Protein AF-A0A966M0C6-F1 (afdb_monomer_lite)

Secondary structure (DSSP, 8-state):
--SEEEEETTEEEEEE--TT-SS--EEEEEEES--HHHHHHHHHHH---HHHHHHTSTTS--PPPEEEE-SS-EEEEEEEEEEETTEEEEEEEEEEE-SSEEEEEE-S--HHHHHHHHHHTT-

pLDDT: mean 90.64, std 8.81, range [50.25, 98.31]

Radius of gyration: 14.6 Å; chains: 1; bounding box: 40×28×41 Å

Sequence (123 aa):
MKSYKKISEKIEYIDIDNPRNKSEGVRWVNIINAGKVEINYLRKNYNFDLSHLRLTAASFVAQRPIVFKGPSYLFLILHFPTLEDDKIIAGEIDFFVGHEFLITISNNNLPSLNNFFNLGKKD

Foldseek 3Di:
DQQKDDPDPFKIWGFADDPVDPAGTAIEIEGAQDAPVNLVVCCVPPVDDPVLSVCLHNVDPDDDWDWDDDPFWIWTWDWDWAADPNDTDTWIWIWTGGRHYTYTYTNPRCVPVVVVRVVSSVD

Structure (mmCIF, N/CA/C/O backbone):
data_AF-A0A966M0C6-F1
#
_entry.id   AF-A0A966M0C6-F1
#
loop_
_atom_site.group_PDB
_atom_site.id
_atom_site.type_symbol
_atom_site.label_atom_id
_atom_site.label_alt_id
_atom_site.label_comp_id
_atom_site.label_asym_id
_atom_site.label_entity_id
_atom_site.label_seq_id
_atom_site.pdbx_PDB_ins_code
_atom_site.Cartn_x
_atom_site.Cartn_y
_atom_site.Cartn_z
_atom_site.occupancy
_atom_site.B_iso_or_equiv
_atom_site.auth_seq_id
_atom_site.auth_comp_id
_atom_site.auth_asym_id
_atom_site.auth_atom_id
_atom_site.pdbx_PDB_model_num
ATOM 1 N N . MET A 1 1 ? -19.703 12.709 5.147 1.00 50.25 1 MET A N 1
ATOM 2 C CA . MET A 1 1 ? -18.319 13.178 5.402 1.00 50.25 1 MET A CA 1
ATOM 3 C C . MET A 1 1 ? -17.526 12.888 4.136 1.00 50.25 1 MET A C 1
ATOM 5 O O . MET A 1 1 ? -17.838 11.879 3.524 1.00 50.25 1 MET A O 1
ATOM 9 N N . LYS A 1 2 ? -16.613 13.751 3.662 1.00 58.31 2 LYS A N 1
ATOM 10 C CA . LYS A 1 2 ? -15.851 13.426 2.438 1.00 58.31 2 LYS A CA 1
ATOM 11 C C . LYS A 1 2 ? -15.036 12.159 2.715 1.00 58.31 2 LYS A C 1
ATOM 13 O O . LYS A 1 2 ? -14.148 12.217 3.559 1.00 58.31 2 LYS A O 1
ATOM 18 N N . SER A 1 3 ? -15.386 11.054 2.055 1.00 84.81 3 SER A N 1
ATOM 19 C CA . SER A 1 3 ? -14.749 9.741 2.212 1.00 84.81 3 SER A CA 1
ATOM 20 C C . SER A 1 3 ? -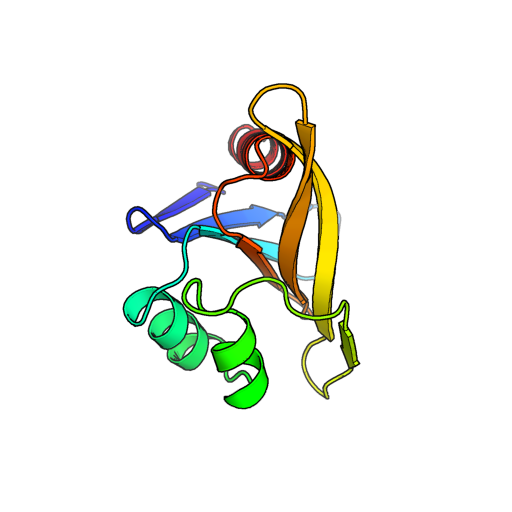13.266 9.803 1.849 1.00 84.81 3 SER A C 1
ATOM 22 O O . SER A 1 3 ? -12.477 9.086 2.435 1.00 84.81 3 SER A O 1
ATOM 24 N N . TYR A 1 4 ? -12.862 10.722 0.968 1.00 93.94 4 TYR A N 1
ATOM 25 C CA . TYR A 1 4 ? -11.493 10.886 0.476 1.00 93.94 4 TYR A CA 1
ATOM 26 C C . TYR A 1 4 ? -10.710 12.054 1.105 1.00 93.94 4 TYR A C 1
ATOM 28 O O . TYR A 1 4 ? -11.223 13.171 1.248 1.00 93.94 4 TYR A O 1
ATOM 36 N N . LYS A 1 5 ? -9.409 11.837 1.348 1.00 94.94 5 LYS A N 1
ATOM 37 C CA . LYS A 1 5 ? -8.435 12.889 1.676 1.00 94.94 5 LYS A CA 1
ATOM 38 C C . LYS A 1 5 ? -7.061 12.623 1.052 1.00 94.94 5 LYS A C 1
ATOM 40 O O . LYS A 1 5 ? -6.494 11.545 1.201 1.00 94.94 5 LYS A O 1
ATOM 45 N N . LYS A 1 6 ? -6.471 13.662 0.453 1.00 95.81 6 LYS A N 1
ATOM 46 C CA . LYS A 1 6 ? -5.060 13.695 0.031 1.00 95.81 6 LYS A CA 1
ATOM 47 C C . LYS A 1 6 ? -4.206 14.305 1.146 1.00 95.81 6 LYS A C 1
ATOM 49 O O . LYS A 1 6 ? -4.463 15.435 1.557 1.00 95.81 6 LYS A O 1
ATOM 54 N N . ILE A 1 7 ? -3.230 13.561 1.662 1.00 95.75 7 ILE A N 1
ATOM 55 C CA . ILE A 1 7 ? -2.293 14.026 2.702 1.00 95.75 7 ILE A CA 1
ATOM 56 C C . ILE A 1 7 ? -1.060 14.665 2.054 1.00 95.75 7 ILE A C 1
ATOM 58 O O . ILE A 1 7 ? -0.569 15.687 2.529 1.00 95.75 7 ILE A O 1
ATOM 62 N N . SER A 1 8 ? -0.566 14.070 0.969 1.00 96.31 8 SER A N 1
ATOM 63 C CA . SER A 1 8 ? 0.547 14.573 0.162 1.00 96.31 8 SER A CA 1
ATOM 64 C C . SER A 1 8 ? 0.397 14.103 -1.287 1.00 96.31 8 SER A C 1
ATOM 66 O O . SER A 1 8 ? -0.534 13.372 -1.617 1.00 96.31 8 SER A O 1
ATOM 68 N N . GLU A 1 9 ? 1.337 14.461 -2.162 1.00 95.31 9 GLU A N 1
ATOM 69 C CA . GLU A 1 9 ? 1.396 13.917 -3.528 1.00 95.31 9 GLU A CA 1
ATOM 70 C C . GLU A 1 9 ? 1.538 12.390 -3.586 1.00 95.31 9 GLU A C 1
ATOM 72 O O . GLU A 1 9 ? 1.224 11.789 -4.607 1.00 95.31 9 GLU A O 1
ATOM 77 N N . LYS A 1 10 ? 1.987 11.764 -2.494 1.00 96.50 10 LYS A N 1
ATOM 78 C CA . LYS A 1 10 ? 2.262 10.327 -2.418 1.00 96.50 10 LYS A CA 1
ATOM 79 C C . LYS A 1 10 ? 1.386 9.571 -1.434 1.00 96.50 10 LYS A C 1
ATOM 81 O O . LYS A 1 10 ? 1.521 8.359 -1.356 1.00 96.50 10 LYS A O 1
ATOM 86 N N . ILE A 1 11 ? 0.552 10.262 -0.658 1.00 97.44 11 ILE A N 1
ATOM 87 C CA . ILE A 1 11 ? -0.285 9.657 0.378 1.00 97.44 11 ILE A CA 1
ATOM 88 C C . ILE A 1 11 ? -1.698 10.197 0.242 1.00 97.44 11 ILE A C 1
ATOM 90 O O . ILE A 1 11 ? -1.948 11.397 0.387 1.00 97.44 11 ILE A O 1
ATOM 94 N N . GLU A 1 12 ? -2.633 9.284 0.061 1.00 96.75 12 GLU A N 1
ATOM 95 C CA . GLU A 1 12 ? -4.060 9.553 0.056 1.00 96.75 12 GLU A CA 1
ATOM 96 C C . GLU A 1 12 ? -4.800 8.438 0.783 1.00 96.75 12 GLU A C 1
ATOM 98 O O . GLU A 1 12 ? -4.290 7.331 0.920 1.00 96.75 12 GLU A O 1
ATOM 103 N N . TYR A 1 13 ? -5.993 8.726 1.292 1.00 97.06 13 TYR A N 1
ATOM 104 C CA . TYR A 1 13 ? -6.841 7.698 1.874 1.00 97.06 13 TYR A CA 1
ATOM 105 C C . TYR A 1 13 ? -8.307 7.902 1.521 1.00 97.06 13 TYR A C 1
ATOM 107 O O . TYR A 1 13 ? -8.741 9.026 1.242 1.00 97.06 13 TYR A O 1
ATOM 115 N N . ILE A 1 14 ? -9.047 6.799 1.566 1.00 95.81 14 ILE A N 1
ATOM 116 C CA . ILE A 1 14 ? -10.503 6.778 1.591 1.00 95.81 14 ILE A CA 1
ATOM 117 C C . ILE A 1 14 ? -10.989 6.043 2.844 1.00 95.81 14 ILE A C 1
ATOM 119 O O . ILE A 1 14 ? -10.398 5.044 3.247 1.00 95.81 14 ILE A O 1
ATOM 123 N N . ASP A 1 15 ? -12.042 6.542 3.475 1.00 93.69 15 ASP A N 1
ATOM 124 C CA . ASP A 1 15 ? -12.748 5.861 4.557 1.00 93.69 15 ASP A CA 1
ATOM 125 C C . ASP A 1 15 ? -13.898 5.048 3.938 1.00 93.69 15 ASP A C 1
ATOM 127 O O . ASP A 1 15 ? -14.826 5.614 3.359 1.00 93.69 15 ASP A O 1
ATOM 131 N N . ILE A 1 16 ? -13.803 3.719 4.022 1.00 89.94 16 ILE A N 1
ATOM 132 C CA . ILE A 1 16 ? -14.794 2.764 3.518 1.00 89.94 16 ILE A CA 1
ATOM 133 C C . ILE A 1 16 ? -15.675 2.359 4.690 1.00 89.94 16 ILE A C 1
ATOM 135 O O . ILE A 1 16 ? -15.249 1.607 5.567 1.00 89.94 16 ILE A O 1
ATOM 139 N N . ASP A 1 17 ? -16.908 2.844 4.698 1.00 86.12 17 ASP A N 1
ATOM 140 C CA . ASP A 1 17 ? -17.870 2.552 5.752 1.00 86.12 17 ASP A CA 1
ATOM 141 C C . ASP A 1 17 ? -19.170 1.998 5.162 1.00 86.12 17 ASP A C 1
ATOM 143 O O . ASP A 1 17 ? -19.626 2.418 4.097 1.00 86.12 17 ASP A O 1
ATOM 147 N N . ASN A 1 18 ? -19.771 1.038 5.861 1.00 82.38 18 ASN A N 1
ATOM 148 C CA . ASN A 1 18 ? -21.093 0.529 5.539 1.00 82.38 18 ASN A CA 1
ATOM 149 C C . ASN A 1 18 ? -22.026 0.882 6.701 1.00 82.38 18 ASN A C 1
ATOM 151 O O . ASN A 1 18 ? -21.963 0.214 7.733 1.00 82.38 18 ASN A O 1
ATOM 155 N N . PRO A 1 19 ? -22.965 1.829 6.525 1.00 79.19 19 PRO A N 1
ATOM 156 C CA . PRO A 1 19 ? -23.825 2.304 7.610 1.00 79.19 19 PRO A CA 1
ATOM 157 C C . PRO A 1 19 ? -24.765 1.227 8.181 1.00 79.19 19 PRO A C 1
ATOM 159 O O . PRO A 1 19 ? -25.452 1.468 9.170 1.00 79.19 19 PRO A O 1
ATOM 162 N N . ARG A 1 20 ? -24.842 0.042 7.558 1.00 84.44 20 ARG A N 1
ATOM 163 C CA . ARG A 1 20 ? -25.596 -1.114 8.070 1.00 84.44 20 ARG A CA 1
ATOM 164 C C . ARG A 1 20 ? -24.776 -2.006 9.008 1.00 84.44 20 ARG A C 1
ATOM 166 O O . ARG A 1 20 ? -25.362 -2.849 9.686 1.00 84.44 20 ARG A O 1
ATOM 173 N N . ASN A 1 21 ? -23.455 -1.853 9.040 1.00 80.44 21 ASN A N 1
ATOM 174 C CA . ASN A 1 21 ? -22.577 -2.611 9.922 1.00 80.44 21 ASN A CA 1
ATOM 175 C C . ASN A 1 21 ? -22.451 -1.923 11.285 1.00 80.44 21 ASN A C 1
ATOM 177 O O . ASN A 1 21 ? -22.492 -0.705 11.396 1.00 80.44 21 ASN A O 1
ATOM 181 N N . LYS A 1 22 ? -22.302 -2.731 12.341 1.00 78.12 22 LYS A N 1
ATOM 182 C CA . LYS A 1 22 ? -22.027 -2.242 13.704 1.00 78.12 22 LYS A CA 1
ATOM 183 C C . LYS A 1 22 ? -20.533 -2.054 13.985 1.00 78.12 22 LYS A C 1
ATOM 185 O O . LYS A 1 22 ? -20.190 -1.502 15.023 1.00 78.12 22 LYS A O 1
ATOM 190 N N . SER A 1 23 ? -19.672 -2.596 13.126 1.00 78.31 23 SER A N 1
ATOM 191 C CA . SER A 1 23 ? -18.220 -2.457 13.224 1.00 78.31 23 SER A CA 1
ATOM 192 C C . SER A 1 23 ? -17.778 -1.107 12.683 1.00 78.31 23 SER A C 1
ATOM 194 O O . SER A 1 23 ? -18.446 -0.548 11.815 1.00 78.31 23 SER A O 1
ATOM 196 N N . GLU A 1 24 ? -16.625 -0.635 13.145 1.00 82.31 24 GLU A N 1
ATOM 197 C CA . GLU A 1 24 ? -15.969 0.511 12.527 1.00 82.31 24 GLU A CA 1
ATOM 198 C C . GLU A 1 24 ? -15.639 0.218 11.053 1.00 82.31 24 GLU A C 1
ATOM 200 O O . GLU A 1 24 ? -15.448 -0.937 10.649 1.00 82.31 24 GLU A O 1
ATOM 205 N N . GLY A 1 25 ? -15.645 1.271 10.234 1.00 89.25 25 GLY A N 1
ATOM 206 C CA . GLY A 1 25 ? -15.241 1.199 8.835 1.00 89.25 25 GLY A CA 1
ATOM 207 C C . GLY A 1 25 ? -13.741 0.936 8.680 1.00 89.25 25 GLY A C 1
ATOM 208 O O . GLY A 1 25 ? -12.977 0.892 9.642 1.00 89.25 25 GLY A O 1
ATOM 209 N N . VAL A 1 26 ? -13.297 0.789 7.435 1.00 92.69 26 VAL A N 1
ATOM 210 C CA . VAL A 1 26 ? -11.885 0.583 7.101 1.00 92.69 26 VAL A CA 1
ATOM 211 C C . VAL A 1 26 ? -11.345 1.820 6.404 1.00 92.69 26 VAL A C 1
ATOM 213 O O . VAL A 1 26 ? -11.821 2.202 5.336 1.00 92.69 26 VAL A O 1
ATOM 216 N N . ARG A 1 27 ? -10.287 2.416 6.952 1.00 95.38 27 ARG A N 1
ATOM 217 C CA . ARG A 1 27 ? -9.500 3.420 6.236 1.00 95.38 27 ARG A CA 1
ATOM 218 C C . ARG A 1 27 ? -8.544 2.735 5.272 1.00 95.38 27 ARG A C 1
ATOM 220 O O . ARG A 1 27 ? -7.560 2.130 5.698 1.00 95.38 27 ARG A O 1
ATOM 227 N N . TRP A 1 28 ? -8.779 2.884 3.975 1.00 97.31 28 TRP A N 1
ATOM 228 C CA . TRP A 1 28 ? -7.814 2.484 2.963 1.00 97.31 28 TRP A CA 1
ATOM 229 C C . TRP A 1 28 ? -6.846 3.635 2.672 1.00 97.31 28 TRP A C 1
ATOM 231 O O . TRP A 1 28 ? -7.224 4.623 2.050 1.00 97.31 28 TRP A O 1
ATOM 241 N N . VAL A 1 29 ? -5.595 3.516 3.119 1.00 97.94 29 VAL A N 1
ATOM 242 C CA . VAL A 1 29 ? -4.488 4.419 2.774 1.00 97.94 29 VAL A CA 1
ATOM 243 C C . VAL A 1 29 ? -3.736 3.869 1.564 1.00 97.94 29 VAL A C 1
ATOM 245 O O . VAL A 1 29 ? -3.225 2.754 1.604 1.00 97.94 29 VAL A O 1
ATOM 248 N N . ASN A 1 30 ? -3.618 4.664 0.508 1.00 97.69 30 ASN A N 1
ATOM 249 C CA . ASN A 1 30 ? -2.817 4.352 -0.666 1.00 97.69 30 ASN A CA 1
ATOM 250 C C . ASN A 1 30 ? -1.560 5.230 -0.694 1.00 97.69 30 ASN A C 1
ATOM 252 O O . ASN A 1 30 ? -1.639 6.460 -0.595 1.00 97.69 30 ASN A O 1
ATOM 256 N N . ILE A 1 31 ? -0.399 4.587 -0.816 1.00 97.38 31 ILE A N 1
ATOM 257 C CA . ILE A 1 31 ? 0.908 5.234 -0.861 1.00 97.38 31 ILE A CA 1
ATOM 258 C C . ILE A 1 31 ? 1.638 4.830 -2.136 1.00 97.38 31 ILE A C 1
ATOM 260 O O . ILE A 1 31 ? 1.770 3.648 -2.451 1.00 97.38 31 ILE A O 1
ATOM 264 N N . ILE A 1 32 ? 2.172 5.821 -2.845 1.00 95.62 32 ILE A N 1
ATOM 265 C CA . ILE A 1 32 ? 2.968 5.599 -4.053 1.00 95.62 32 ILE A CA 1
ATOM 266 C C . ILE A 1 32 ? 4.417 6.040 -3.857 1.00 95.62 32 ILE A C 1
ATOM 268 O O . ILE A 1 32 ? 4.687 7.108 -3.305 1.00 95.62 32 ILE A O 1
ATOM 272 N N . ASN A 1 33 ? 5.364 5.243 -4.356 1.00 94.19 33 ASN A N 1
ATOM 273 C CA . ASN A 1 33 ? 6.798 5.549 -4.360 1.00 94.19 33 ASN A CA 1
ATOM 274 C C . ASN A 1 33 ? 7.312 5.989 -2.977 1.00 94.19 33 AS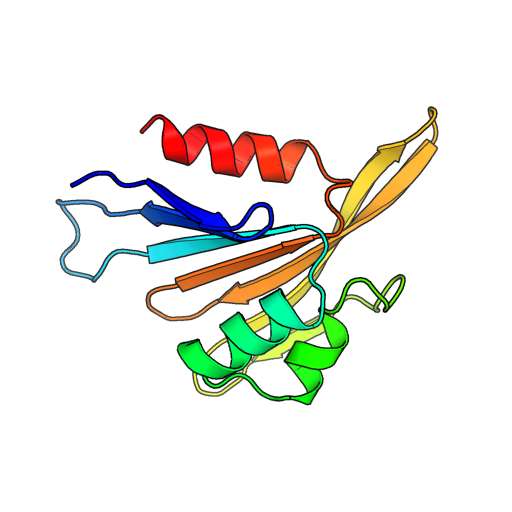N A C 1
ATOM 276 O O . ASN A 1 33 ? 7.884 7.084 -2.836 1.00 94.19 33 ASN A O 1
ATOM 280 N N . ALA A 1 34 ? 7.053 5.162 -1.955 1.00 95.00 34 ALA A N 1
ATOM 281 C CA . ALA A 1 34 ? 7.302 5.488 -0.555 1.00 95.00 34 ALA A 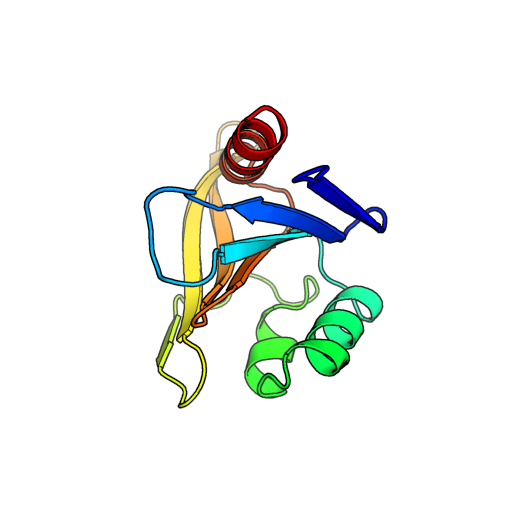CA 1
ATOM 282 C C . ALA A 1 34 ? 8.781 5.800 -0.288 1.00 95.00 34 ALA A C 1
ATOM 284 O O . ALA A 1 34 ? 9.660 4.945 -0.411 1.00 95.00 34 ALA A O 1
ATOM 285 N N . GLY A 1 35 ? 9.056 7.046 0.098 1.00 94.81 35 GLY A N 1
ATOM 286 C CA . GLY A 1 35 ? 10.369 7.501 0.531 1.00 94.81 35 GLY A CA 1
ATOM 287 C C . GLY A 1 35 ? 10.430 7.712 2.042 1.00 94.81 35 GLY A C 1
ATOM 288 O O . GLY A 1 35 ? 9.564 7.295 2.810 1.00 94.81 35 GLY A O 1
ATOM 289 N N . LYS A 1 36 ? 11.461 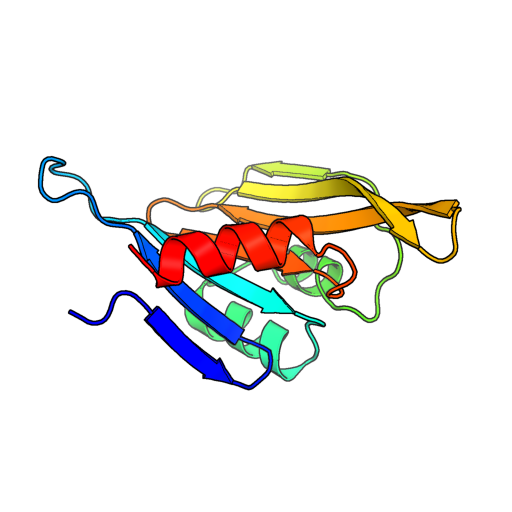8.427 2.501 1.00 94.75 36 LYS A N 1
ATOM 290 C CA . LYS A 1 36 ? 11.663 8.701 3.936 1.00 94.75 36 LYS A CA 1
ATOM 291 C C . LYS A 1 36 ? 10.475 9.418 4.591 1.00 94.75 36 LYS A C 1
ATOM 293 O O . LYS A 1 36 ? 10.257 9.236 5.788 1.00 94.75 36 LYS A O 1
ATOM 298 N N . VAL A 1 37 ? 9.745 10.253 3.849 1.00 96.06 37 VAL A N 1
ATOM 299 C CA . VAL A 1 37 ? 8.585 10.998 4.367 1.00 96.06 37 VAL A CA 1
ATOM 300 C C . VAL A 1 37 ? 7.420 10.045 4.620 1.00 96.06 37 VAL A C 1
ATOM 302 O O . VAL A 1 37 ? 6.886 10.022 5.727 1.00 96.06 37 VAL A O 1
ATOM 305 N N . GLU A 1 38 ? 7.098 9.199 3.643 1.00 97.06 38 GLU A N 1
ATOM 306 C CA . GLU A 1 38 ? 6.001 8.230 3.707 1.00 97.06 38 GLU A CA 1
ATOM 307 C C . GLU A 1 38 ? 6.260 7.159 4.773 1.00 97.06 38 GLU A C 1
ATOM 309 O O . GLU A 1 38 ? 5.397 6.881 5.605 1.00 97.06 38 GLU A O 1
ATOM 314 N N . ILE A 1 39 ? 7.488 6.638 4.844 1.00 95.81 39 ILE A N 1
ATOM 315 C CA . ILE A 1 39 ? 7.874 5.680 5.886 1.00 95.81 39 ILE A CA 1
ATOM 316 C C . ILE A 1 39 ? 7.766 6.301 7.286 1.00 95.81 39 ILE A C 1
ATOM 318 O O . ILE A 1 39 ? 7.292 5.660 8.226 1.00 95.81 39 ILE A O 1
ATOM 322 N N . ASN A 1 40 ? 8.161 7.568 7.453 1.00 95.56 40 ASN A N 1
ATOM 323 C CA . ASN A 1 40 ? 7.995 8.256 8.734 1.00 95.56 40 ASN A CA 1
ATOM 324 C C . ASN A 1 40 ? 6.530 8.546 9.067 1.00 95.56 40 ASN A C 1
ATOM 326 O O . ASN A 1 40 ? 6.180 8.527 10.247 1.00 95.56 40 ASN A O 1
ATOM 330 N N . TYR A 1 41 ? 5.687 8.809 8.067 1.00 96.81 41 TYR A N 1
ATOM 331 C CA . TYR A 1 41 ? 4.245 8.908 8.259 1.00 96.81 41 TYR A CA 1
ATOM 332 C C . TYR A 1 41 ? 3.696 7.593 8.824 1.00 96.81 41 TYR A C 1
ATOM 334 O O . TYR A 1 41 ? 3.071 7.610 9.882 1.00 96.81 41 TYR A O 1
ATOM 342 N N . LEU A 1 42 ? 4.011 6.451 8.210 1.00 96.81 42 LEU A N 1
ATOM 343 C CA . LEU A 1 42 ? 3.552 5.147 8.700 1.00 96.81 42 LEU A CA 1
ATOM 344 C C . LEU A 1 42 ? 4.050 4.854 10.119 1.00 96.81 42 LEU A C 1
ATOM 346 O O . LEU A 1 42 ? 3.262 4.498 10.995 1.00 96.81 42 LEU A O 1
ATOM 350 N N . ARG A 1 43 ? 5.340 5.102 10.380 1.00 94.94 43 ARG A N 1
ATOM 351 C CA . ARG A 1 43 ? 5.949 4.911 11.704 1.00 94.94 43 ARG A CA 1
ATOM 352 C C . ARG A 1 43 ? 5.238 5.701 12.803 1.00 94.94 43 ARG A C 1
ATOM 354 O O . ARG A 1 43 ? 5.050 5.180 13.895 1.00 94.94 43 ARG A O 1
ATOM 361 N N . LYS A 1 44 ? 4.867 6.956 12.530 1.00 95.81 44 LYS A N 1
ATOM 362 C CA . LYS A 1 44 ? 4.226 7.843 13.514 1.00 95.81 44 LYS A CA 1
ATOM 363 C C . LYS A 1 44 ? 2.756 7.509 13.767 1.00 95.81 44 LYS A C 1
ATOM 365 O O . LYS A 1 44 ? 2.276 7.808 14.851 1.00 95.81 44 LYS A O 1
ATOM 370 N N . ASN A 1 45 ? 2.057 6.942 12.782 1.00 95.81 45 ASN A N 1
ATOM 371 C CA . ASN A 1 45 ? 0.603 6.767 12.845 1.00 95.81 45 ASN A CA 1
ATOM 372 C C . ASN A 1 45 ? 0.159 5.330 13.158 1.00 95.81 45 ASN A C 1
ATOM 374 O O . ASN A 1 45 ? -0.939 5.163 13.673 1.00 95.81 45 ASN A O 1
ATOM 378 N N . TYR A 1 46 ? 0.979 4.309 12.875 1.00 93.75 46 TYR A N 1
ATOM 379 C CA . TYR A 1 46 ? 0.530 2.907 12.927 1.00 93.75 46 TYR A CA 1
ATOM 380 C C . TYR A 1 46 ? 1.407 1.965 13.768 1.00 93.75 46 TYR A C 1
ATOM 382 O O . TYR A 1 46 ? 1.092 0.784 13.888 1.00 93.75 46 TYR A O 1
ATOM 390 N N . ASN A 1 47 ? 2.491 2.465 14.375 1.00 91.69 47 ASN A N 1
ATOM 391 C CA . ASN A 1 47 ? 3.379 1.691 15.258 1.00 91.69 47 ASN A CA 1
ATOM 392 C C . ASN A 1 47 ? 3.859 0.347 14.658 1.00 91.69 47 ASN A C 1
ATOM 394 O O . ASN A 1 47 ? 3.938 -0.669 15.347 1.00 91.69 47 ASN A O 1
ATOM 398 N N . PHE A 1 48 ? 4.153 0.334 13.355 1.00 95.75 48 PHE A N 1
ATOM 399 C CA . PHE A 1 48 ? 4.662 -0.849 12.665 1.00 95.75 48 PHE A CA 1
ATOM 400 C C . PHE A 1 48 ? 6.103 -1.175 13.047 1.00 95.75 48 PHE A C 1
ATOM 402 O O . PHE A 1 48 ? 6.907 -0.287 13.346 1.00 95.75 48 PHE A O 1
ATOM 409 N N . ASP A 1 49 ? 6.439 -2.460 12.949 1.00 95.00 49 ASP A N 1
ATOM 410 C CA . ASP A 1 49 ? 7.808 -2.934 13.077 1.00 95.00 49 ASP A CA 1
ATOM 411 C C . ASP A 1 49 ? 8.724 -2.246 12.047 1.00 95.00 49 ASP A C 1
ATOM 413 O O . ASP A 1 49 ? 8.396 -2.124 10.860 1.00 95.00 49 ASP A O 1
ATOM 417 N N . LEU A 1 50 ? 9.895 -1.796 12.505 1.00 94.25 50 LEU A N 1
ATOM 418 C CA . LEU A 1 50 ? 10.860 -1.087 11.664 1.00 94.25 50 LEU A CA 1
ATOM 419 C C . LEU A 1 50 ? 11.393 -1.950 10.517 1.00 94.25 50 LEU A C 1
ATOM 421 O O . LEU A 1 50 ? 11.741 -1.400 9.473 1.00 94.25 50 LEU A O 1
ATOM 425 N N . SER A 1 51 ? 11.486 -3.267 10.695 1.00 93.62 51 SER A N 1
ATOM 426 C CA . SER A 1 51 ? 11.908 -4.193 9.645 1.00 93.62 51 SER A CA 1
ATOM 427 C C . SER A 1 51 ? 10.892 -4.228 8.501 1.00 93.62 51 SER A C 1
ATOM 429 O O . SER A 1 51 ? 11.290 -4.068 7.350 1.00 93.62 51 SER A O 1
ATOM 431 N N . HIS A 1 52 ? 9.592 -4.296 8.804 1.00 95.12 52 HIS A N 1
ATOM 432 C CA . HIS A 1 52 ? 8.525 -4.244 7.800 1.00 95.12 52 HIS A CA 1
ATOM 433 C C . HIS A 1 52 ? 8.505 -2.895 7.076 1.00 95.12 52 HIS A C 1
ATOM 435 O O . HIS A 1 52 ? 8.493 -2.850 5.851 1.00 95.12 52 HIS A O 1
ATOM 441 N N . LEU A 1 53 ? 8.614 -1.786 7.815 1.00 94.69 53 LEU A N 1
ATOM 442 C CA . LEU A 1 53 ? 8.690 -0.449 7.218 1.00 94.69 53 LEU A CA 1
ATOM 443 C C . LEU A 1 53 ? 9.867 -0.297 6.246 1.00 94.69 53 LEU A C 1
ATOM 445 O O . LEU A 1 53 ? 9.730 0.337 5.202 1.00 94.69 53 LEU A O 1
ATOM 449 N N . ARG A 1 54 ? 11.030 -0.872 6.574 1.00 92.50 54 ARG A N 1
ATOM 450 C CA . ARG A 1 54 ? 12.205 -0.831 5.693 1.00 92.50 54 ARG A CA 1
ATOM 451 C C . ARG A 1 54 ? 11.962 -1.577 4.389 1.00 92.50 54 ARG A C 1
ATOM 453 O O . ARG A 1 54 ? 12.363 -1.059 3.356 1.00 92.50 54 ARG A O 1
ATOM 460 N N . LEU A 1 55 ? 11.303 -2.735 4.440 1.00 92.38 55 LEU A N 1
ATOM 461 C CA . LEU A 1 55 ? 11.004 -3.533 3.247 1.00 92.38 55 LEU A CA 1
ATOM 462 C C . LEU A 1 55 ? 10.126 -2.770 2.247 1.00 92.38 55 LEU A C 1
ATOM 464 O O . LEU A 1 55 ? 10.341 -2.921 1.055 1.00 92.38 55 LEU A O 1
ATOM 468 N N . THR A 1 56 ? 9.244 -1.889 2.734 1.00 91.38 56 THR A N 1
ATOM 469 C CA . THR A 1 56 ? 8.305 -1.125 1.887 1.00 91.38 56 THR A CA 1
ATOM 470 C C . THR A 1 56 ? 8.856 0.151 1.251 1.00 91.38 56 THR A C 1
ATOM 472 O O . THR A 1 56 ? 8.145 0.880 0.557 1.00 91.38 56 THR A O 1
ATOM 475 N N . ALA A 1 57 ? 10.112 0.506 1.531 1.00 90.69 57 ALA A N 1
ATOM 476 C CA . ALA A 1 57 ? 10.696 1.702 0.939 1.00 90.69 57 ALA A CA 1
ATOM 477 C C . ALA A 1 57 ? 11.013 1.454 -0.542 1.00 90.69 57 ALA A C 1
ATOM 479 O O . ALA A 1 57 ? 11.693 0.487 -0.868 1.00 90.69 57 ALA A O 1
ATOM 480 N N . ALA A 1 58 ? 10.646 2.392 -1.421 1.00 85.00 58 ALA A N 1
ATOM 481 C CA . ALA A 1 58 ? 10.826 2.276 -2.876 1.00 85.00 58 ALA A CA 1
ATOM 482 C C . ALA A 1 58 ? 12.295 2.130 -3.330 1.00 85.00 58 ALA A C 1
ATOM 484 O O . ALA A 1 58 ? 12.573 1.830 -4.487 1.00 85.00 58 ALA A O 1
ATOM 485 N N . SER A 1 59 ? 13.258 2.361 -2.430 1.00 79.44 59 SER A N 1
ATOM 486 C CA . SER A 1 59 ? 14.677 2.072 -2.664 1.00 79.44 59 SER A CA 1
ATOM 487 C C . SER A 1 59 ? 15.004 0.575 -2.683 1.00 79.44 59 SER A C 1
ATOM 489 O O . SER A 1 59 ? 16.092 0.206 -3.117 1.00 79.44 59 SER A O 1
ATOM 491 N N . PHE A 1 60 ? 14.118 -0.277 -2.167 1.00 74.56 60 PHE A N 1
ATOM 492 C CA . PHE A 1 60 ? 14.251 -1.723 -2.252 1.00 74.56 60 PHE A CA 1
ATOM 493 C C . PHE A 1 60 ? 13.566 -2.223 -3.522 1.00 74.56 60 PHE A C 1
ATOM 495 O O . PHE A 1 60 ? 12.455 -1.815 -3.846 1.00 74.56 60 PHE A O 1
ATOM 502 N N . VAL A 1 61 ? 14.253 -3.096 -4.253 1.00 63.19 61 VAL A N 1
ATOM 503 C CA . VAL A 1 61 ? 13.755 -3.671 -5.505 1.00 63.19 61 VAL A CA 1
ATOM 504 C C . VAL A 1 61 ? 13.427 -5.141 -5.273 1.00 63.19 61 VAL A C 1
ATOM 506 O O . VAL A 1 61 ? 14.277 -5.875 -4.771 1.00 63.19 61 VAL A O 1
ATOM 509 N N . ALA A 1 62 ? 12.225 -5.546 -5.695 1.00 61.81 62 ALA A N 1
ATOM 510 C CA . ALA A 1 62 ? 11.778 -6.933 -5.842 1.00 61.81 62 ALA A CA 1
ATOM 511 C C . ALA A 1 62 ? 11.991 -7.796 -4.588 1.00 61.81 62 ALA A C 1
ATOM 513 O O . ALA A 1 62 ? 12.811 -8.722 -4.568 1.00 61.81 62 ALA A O 1
ATOM 514 N N . GLN A 1 63 ? 11.229 -7.498 -3.536 1.00 71.19 63 GLN A N 1
ATOM 515 C CA . GLN A 1 63 ? 11.216 -8.323 -2.335 1.00 71.19 63 GLN A CA 1
ATOM 516 C C . GLN A 1 63 ? 10.561 -9.677 -2.628 1.00 71.19 63 GLN A C 1
ATOM 518 O O . GLN A 1 63 ? 9.692 -9.802 -3.487 1.00 71.19 63 GLN A O 1
ATOM 523 N N . ARG A 1 64 ? 10.972 -10.736 -1.919 1.00 86.88 64 ARG A N 1
ATOM 524 C CA . ARG A 1 64 ? 10.264 -12.022 -2.023 1.00 86.88 64 ARG A CA 1
ATOM 525 C C . ARG A 1 64 ? 8.851 -11.859 -1.452 1.00 86.88 64 ARG A C 1
ATOM 527 O O . ARG A 1 64 ? 8.727 -11.218 -0.409 1.00 86.88 64 ARG A O 1
ATOM 534 N N . PRO A 1 65 ? 7.820 -12.481 -2.055 1.00 93.00 65 PRO A N 1
ATOM 535 C CA . PRO A 1 65 ? 6.496 -12.497 -1.459 1.00 93.00 65 PRO A CA 1
ATOM 536 C C . PRO A 1 65 ? 6.536 -13.047 -0.035 1.00 93.00 65 PRO A C 1
ATOM 538 O O . PRO A 1 65 ? 7.146 -14.089 0.227 1.00 93.00 65 PRO A O 1
ATOM 541 N N . ILE A 1 66 ? 5.902 -12.330 0.885 1.00 94.25 66 ILE A N 1
ATOM 542 C CA . ILE A 1 66 ? 5.904 -12.624 2.318 1.00 94.25 66 ILE A CA 1
ATOM 543 C C . ILE A 1 66 ? 4.479 -12.479 2.834 1.00 94.25 66 ILE A C 1
ATOM 545 O O . ILE A 1 66 ? 3.747 -11.582 2.424 1.00 94.25 66 ILE A O 1
ATOM 549 N N . VAL A 1 67 ? 4.108 -13.346 3.773 1.00 96.69 67 VAL A N 1
ATOM 550 C CA . VAL A 1 67 ? 2.931 -13.168 4.622 1.00 96.69 67 VAL A CA 1
ATOM 551 C C . VAL A 1 67 ? 3.390 -13.299 6.063 1.00 96.69 67 VAL A C 1
ATOM 553 O O . VAL A 1 67 ? 3.855 -14.358 6.483 1.00 96.69 67 VAL A O 1
ATOM 556 N N . PHE A 1 68 ? 3.268 -12.219 6.822 1.00 97.38 68 PHE A N 1
ATOM 557 C CA . PHE A 1 68 ? 3.623 -12.175 8.230 1.00 97.38 68 PHE A CA 1
ATOM 558 C C . PHE A 1 68 ? 2.410 -11.759 9.058 1.00 97.38 68 PHE A C 1
ATOM 560 O O . PHE A 1 68 ? 1.792 -10.721 8.814 1.00 97.38 68 PHE A O 1
ATOM 567 N N . LYS A 1 69 ? 2.077 -12.566 10.068 1.00 97.00 69 LYS A N 1
ATOM 568 C CA . LYS A 1 69 ? 1.015 -12.263 11.028 1.00 97.00 69 LYS A CA 1
ATOM 569 C C . LYS A 1 69 ? 1.625 -11.705 12.307 1.00 97.00 69 LYS A C 1
ATOM 571 O O . LYS A 1 69 ? 2.184 -12.454 13.104 1.00 97.00 69 LYS A O 1
ATOM 576 N N . GLY A 1 70 ? 1.493 -10.397 12.494 1.00 92.44 70 GLY A N 1
ATOM 577 C CA . GLY A 1 70 ? 1.811 -9.728 13.748 1.00 92.44 70 GLY A CA 1
ATOM 578 C C . GLY A 1 70 ? 0.643 -9.762 14.742 1.00 92.44 70 GLY A C 1
ATOM 579 O O . GLY A 1 70 ? -0.442 -10.253 14.423 1.00 92.44 70 GLY A O 1
ATOM 580 N N . PRO A 1 71 ? 0.844 -9.218 15.956 1.00 92.25 71 PRO A N 1
ATOM 581 C CA . PRO A 1 71 ? -0.197 -9.156 16.982 1.00 92.25 71 PRO A CA 1
ATOM 582 C C . PRO A 1 71 ? -1.316 -8.156 16.653 1.00 92.25 71 PRO A C 1
ATOM 584 O O . PRO A 1 71 ? -2.459 -8.383 17.035 1.00 92.25 71 PRO A O 1
ATOM 587 N N . SER A 1 72 ? -1.002 -7.065 15.946 1.00 93.88 72 SER A N 1
ATOM 588 C CA . SER A 1 72 ? -1.943 -5.974 15.641 1.00 93.88 72 SER A CA 1
ATOM 589 C C . SER A 1 72 ? -2.218 -5.771 14.148 1.00 93.88 72 SER A C 1
ATOM 591 O O . SER A 1 72 ? -3.121 -5.015 13.798 1.00 93.88 72 SER A O 1
ATOM 593 N N . TYR A 1 73 ? -1.457 -6.424 13.264 1.00 97.25 73 TYR A N 1
ATOM 594 C CA . TYR A 1 73 ? -1.618 -6.302 11.816 1.00 97.25 73 TYR A CA 1
ATOM 595 C C . TYR A 1 73 ? -1.019 -7.494 11.059 1.00 97.25 73 TYR A C 1
ATOM 597 O O . TYR A 1 73 ? -0.139 -8.199 11.560 1.00 97.25 73 TYR A O 1
ATOM 605 N N . LEU A 1 74 ? -1.481 -7.690 9.827 1.00 98.00 74 LEU A N 1
ATOM 606 C CA . LEU A 1 74 ? -0.837 -8.524 8.818 1.00 98.00 74 LEU A CA 1
ATOM 607 C C . LEU A 1 74 ? 0.073 -7.657 7.950 1.00 98.00 74 LEU A C 1
ATOM 609 O O . LEU A 1 74 ? -0.344 -6.586 7.509 1.00 98.00 74 LEU A O 1
ATOM 613 N N . PHE A 1 75 ? 1.284 -8.136 7.689 1.00 97.81 75 PHE A N 1
ATOM 614 C CA . PHE A 1 75 ? 2.189 -7.574 6.693 1.00 97.81 75 PHE A CA 1
ATOM 615 C C . PHE A 1 75 ? 2.289 -8.533 5.514 1.00 97.81 75 PHE A C 1
ATOM 617 O O . PHE A 1 75 ? 2.588 -9.714 5.712 1.00 97.81 75 PHE A O 1
ATOM 624 N N . LEU A 1 76 ? 2.024 -8.045 4.306 1.00 97.00 76 LEU A N 1
ATOM 625 C CA . LEU A 1 76 ? 2.132 -8.848 3.096 1.00 97.00 76 LEU A CA 1
ATOM 626 C C . LEU A 1 76 ? 2.947 -8.117 2.040 1.00 97.00 76 LEU A C 1
ATOM 628 O O . LEU A 1 76 ? 2.802 -6.913 1.883 1.00 97.00 76 LEU A O 1
ATOM 632 N N . ILE A 1 77 ? 3.733 -8.873 1.287 1.00 95.19 77 ILE A N 1
ATOM 633 C CA . ILE A 1 77 ? 4.339 -8.433 0.031 1.00 95.19 77 ILE A CA 1
ATOM 634 C C . ILE A 1 77 ? 3.807 -9.384 -1.030 1.00 95.19 77 ILE A C 1
ATOM 636 O O . ILE A 1 77 ? 4.012 -10.596 -0.913 1.00 95.19 77 ILE A O 1
ATOM 640 N N . LEU A 1 78 ? 3.094 -8.865 -2.028 1.00 94.62 78 LEU A N 1
ATOM 641 C CA . LEU A 1 78 ? 2.531 -9.666 -3.116 1.00 94.62 78 LEU A CA 1
ATOM 642 C C . LEU A 1 78 ? 2.949 -9.103 -4.473 1.00 94.62 78 LEU A C 1
ATOM 644 O O . LEU A 1 78 ? 3.055 -7.890 -4.658 1.00 94.62 78 LEU A O 1
ATOM 648 N N . HIS A 1 79 ? 3.130 -10.004 -5.437 1.00 92.69 79 HIS A N 1
ATOM 649 C CA . HIS A 1 79 ? 3.438 -9.661 -6.821 1.00 92.69 79 HIS A CA 1
ATOM 650 C C . HIS A 1 79 ? 2.237 -9.908 -7.724 1.00 92.69 79 HIS A C 1
ATOM 652 O O . HIS A 1 79 ? 1.601 -10.960 -7.662 1.00 92.69 79 HIS A O 1
ATOM 658 N N . PHE A 1 80 ? 1.965 -8.942 -8.594 1.00 91.94 80 PHE A N 1
ATOM 659 C CA . PHE A 1 80 ? 0.906 -8.982 -9.592 1.00 91.94 80 PHE A CA 1
ATOM 660 C C . PHE A 1 80 ? 1.509 -8.753 -10.979 1.00 91.94 80 PHE A C 1
ATOM 662 O O . PHE A 1 80 ? 2.377 -7.892 -11.127 1.00 91.94 80 PHE A O 1
ATOM 669 N N . PRO A 1 81 ? 1.072 -9.486 -12.013 1.00 91.75 81 PRO A N 1
ATOM 670 C CA . PRO A 1 81 ? 1.534 -9.232 -13.370 1.00 91.75 81 PRO A CA 1
ATOM 671 C C . PRO A 1 81 ? 1.049 -7.855 -13.847 1.00 91.75 81 PRO A C 1
ATOM 673 O O . PRO A 1 81 ? -0.131 -7.526 -13.717 1.00 91.75 81 PRO A O 1
ATOM 676 N N . THR A 1 82 ? 1.951 -7.061 -14.419 1.00 88.31 82 THR A N 1
ATOM 677 C CA . THR A 1 82 ? 1.650 -5.777 -15.067 1.00 88.31 82 THR A CA 1
ATOM 678 C C . THR A 1 82 ? 2.380 -5.683 -16.402 1.00 88.31 82 THR A C 1
ATOM 680 O O . THR A 1 82 ? 3.393 -6.353 -16.606 1.00 88.31 82 THR A O 1
ATOM 683 N N . LEU A 1 83 ? 1.828 -4.911 -17.335 1.00 88.88 83 LEU A N 1
ATOM 684 C CA . LEU A 1 83 ? 2.392 -4.737 -18.671 1.00 88.88 83 LEU A CA 1
ATOM 685 C C . LEU A 1 83 ? 3.206 -3.441 -18.707 1.00 88.88 83 LEU A C 1
ATOM 687 O O . LEU A 1 83 ? 2.666 -2.370 -18.436 1.00 88.88 83 LEU A O 1
ATOM 691 N N . GLU A 1 84 ? 4.481 -3.543 -19.061 1.00 85.69 84 GLU A N 1
ATOM 692 C CA . GLU A 1 84 ? 5.389 -2.414 -19.277 1.00 85.69 84 GLU A CA 1
ATOM 693 C C . GLU A 1 84 ? 6.173 -2.672 -20.568 1.00 85.69 84 GLU A C 1
ATOM 695 O O . GLU A 1 84 ? 6.795 -3.724 -20.703 1.00 85.69 84 GLU A O 1
ATOM 700 N N . ASP A 1 85 ? 6.096 -1.755 -21.539 1.00 89.62 85 ASP A N 1
ATOM 701 C CA . ASP A 1 85 ? 6.756 -1.866 -22.852 1.00 89.62 85 ASP A CA 1
ATOM 702 C C . ASP A 1 85 ? 6.576 -3.243 -23.527 1.00 89.62 85 ASP A C 1
ATOM 704 O O . ASP A 1 85 ? 7.543 -3.910 -23.907 1.00 89.62 85 ASP A O 1
ATOM 708 N N . ASP A 1 86 ? 5.320 -3.699 -23.619 1.00 90.12 86 ASP A N 1
ATOM 709 C CA . ASP A 1 86 ? 4.916 -5.007 -24.164 1.00 90.12 86 ASP A CA 1
ATOM 710 C C . ASP A 1 86 ? 5.514 -6.232 -23.442 1.00 90.12 86 ASP A C 1
ATOM 712 O O . ASP A 1 86 ? 5.455 -7.361 -23.939 1.00 90.12 86 ASP A O 1
ATOM 716 N N . LYS A 1 87 ? 6.059 -6.047 -22.235 1.00 90.94 87 LYS A N 1
ATOM 717 C CA . LYS A 1 87 ? 6.582 -7.120 -21.383 1.00 90.94 87 LYS A CA 1
ATOM 718 C C . LYS A 1 87 ? 5.742 -7.272 -20.129 1.00 90.94 87 LYS A C 1
ATOM 720 O O . LYS A 1 87 ? 5.339 -6.299 -19.498 1.00 90.94 87 LYS A O 1
ATOM 725 N N . ILE A 1 88 ? 5.518 -8.524 -19.740 1.00 90.62 88 ILE A N 1
ATOM 726 C CA . ILE A 1 88 ? 4.923 -8.840 -18.443 1.00 90.62 88 ILE A CA 1
ATOM 727 C C . ILE A 1 88 ? 6.025 -8.735 -17.394 1.00 90.62 88 ILE A C 1
ATOM 729 O O . ILE A 1 88 ? 6.977 -9.517 -17.401 1.00 90.62 88 ILE A O 1
ATOM 733 N N . ILE A 1 89 ? 5.876 -7.781 -16.486 1.00 88.56 89 ILE A N 1
ATOM 734 C CA . ILE A 1 89 ? 6.736 -7.602 -15.320 1.00 88.56 89 ILE A CA 1
ATOM 735 C C . ILE A 1 89 ? 5.931 -7.825 -14.033 1.00 88.56 89 ILE A C 1
ATOM 737 O O . ILE A 1 89 ? 4.698 -7.813 -14.032 1.00 88.56 89 ILE A O 1
ATOM 741 N N . ALA A 1 90 ? 6.630 -8.049 -12.923 1.00 88.19 90 ALA A N 1
ATOM 742 C CA . ALA A 1 90 ? 6.010 -8.155 -11.608 1.00 88.19 90 ALA A CA 1
ATOM 743 C C . ALA A 1 90 ? 5.874 -6.760 -10.978 1.00 88.19 90 ALA A C 1
ATOM 745 O O . ALA A 1 90 ? 6.871 -6.115 -10.654 1.00 88.19 90 ALA A O 1
ATOM 746 N N . GLY A 1 91 ? 4.640 -6.300 -10.794 1.00 90.06 91 GLY A N 1
ATOM 747 C CA . GLY A 1 91 ? 4.324 -5.168 -9.933 1.00 90.06 91 GLY A CA 1
ATOM 748 C C . GLY A 1 91 ? 4.181 -5.630 -8.486 1.00 90.06 91 GLY A C 1
ATOM 749 O O . GLY A 1 91 ? 3.519 -6.630 -8.213 1.00 90.06 91 GLY A O 1
ATOM 750 N N . GLU A 1 92 ? 4.786 -4.901 -7.557 1.00 92.00 92 GLU A N 1
ATOM 751 C CA . GLU A 1 92 ? 4.754 -5.209 -6.126 1.00 92.00 92 GLU A CA 1
ATOM 752 C C . GLU A 1 92 ? 3.739 -4.319 -5.408 1.00 92.00 92 GLU A C 1
ATOM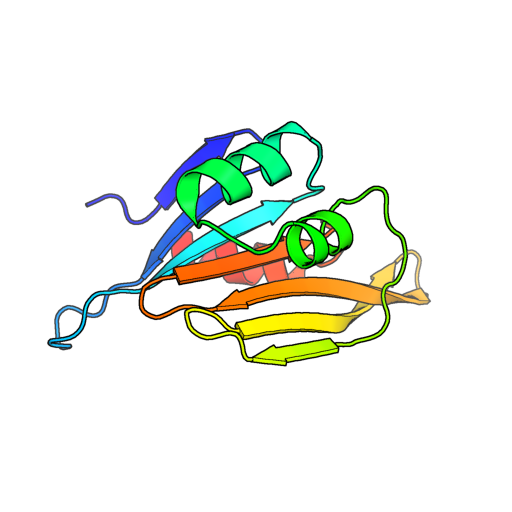 754 O O . GLU A 1 92 ? 3.652 -3.114 -5.672 1.00 92.00 92 GLU A O 1
ATOM 759 N N . ILE A 1 93 ? 2.965 -4.930 -4.510 1.00 95.06 93 ILE A N 1
ATOM 760 C CA . ILE A 1 93 ? 2.139 -4.216 -3.541 1.00 95.06 93 ILE A CA 1
ATOM 761 C C . ILE A 1 93 ? 2.485 -4.740 -2.153 1.00 95.06 93 ILE A C 1
ATOM 763 O O . ILE A 1 93 ? 2.323 -5.935 -1.876 1.00 95.06 93 ILE A O 1
ATOM 767 N N . ASP A 1 94 ? 2.885 -3.824 -1.280 1.00 96.19 94 ASP A N 1
ATOM 768 C CA . ASP A 1 94 ? 3.009 -4.097 0.142 1.00 96.19 94 ASP A CA 1
ATOM 769 C C . ASP A 1 94 ? 1.718 -3.721 0.851 1.00 96.19 94 ASP A C 1
ATOM 771 O O . ASP A 1 94 ? 1.135 -2.657 0.618 1.00 96.19 94 ASP A O 1
ATOM 775 N N . PHE A 1 95 ? 1.294 -4.592 1.756 1.00 97.62 95 PHE A N 1
ATOM 776 C CA . PHE A 1 95 ? 0.071 -4.445 2.514 1.00 97.62 95 PHE A CA 1
ATOM 777 C C . PHE A 1 95 ? 0.367 -4.396 4.004 1.00 97.62 95 PHE A C 1
ATOM 779 O O . PHE A 1 95 ? 1.040 -5.276 4.543 1.00 97.62 95 PHE A O 1
ATOM 786 N N . PHE A 1 96 ? -0.241 -3.428 4.682 1.00 98.25 96 PHE A N 1
ATOM 787 C CA . PHE A 1 96 ? -0.514 -3.526 6.111 1.00 98.25 96 PHE A CA 1
ATOM 788 C C . PHE A 1 96 ? -2.023 -3.619 6.307 1.00 98.25 96 PHE A C 1
ATOM 790 O O . PHE A 1 96 ? -2.758 -2.732 5.874 1.00 98.25 96 PHE A O 1
ATOM 797 N N . VAL A 1 97 ? -2.487 -4.682 6.960 1.00 98.06 97 VAL A N 1
ATOM 798 C CA . VAL A 1 97 ? -3.918 -4.917 7.199 1.00 98.06 97 VAL A CA 1
ATOM 799 C C . VAL A 1 97 ? -4.166 -5.044 8.693 1.00 98.06 97 VAL A C 1
ATOM 801 O O . VAL A 1 97 ? -3.623 -5.942 9.336 1.00 98.06 97 VAL A O 1
ATOM 804 N N . GLY A 1 98 ? -4.976 -4.145 9.242 1.00 95.31 98 GLY A N 1
ATOM 805 C CA . GLY A 1 98 ? -5.395 -4.139 10.642 1.00 95.31 98 GLY A CA 1
ATOM 806 C C . GLY A 1 98 ? -6.914 -4.144 10.771 1.00 95.31 98 GLY A C 1
ATOM 807 O O . GLY A 1 98 ? -7.625 -4.341 9.790 1.00 95.31 98 GLY A O 1
ATOM 808 N N . HIS A 1 99 ? -7.417 -3.926 11.987 1.00 91.19 99 HIS A N 1
ATOM 809 C CA . HIS A 1 99 ? -8.861 -3.931 12.249 1.00 91.19 99 HIS A CA 1
ATOM 810 C C . HIS A 1 99 ? -9.612 -2.834 11.472 1.00 91.19 99 HIS A C 1
ATOM 812 O O . HIS A 1 99 ? -10.650 -3.101 10.881 1.00 91.19 99 HIS A O 1
ATOM 818 N N . GLU A 1 100 ? -9.039 -1.630 11.421 1.00 93.25 100 GLU A N 1
ATOM 819 C CA . GLU A 1 100 ? -9.676 -0.410 10.889 1.00 93.25 100 GLU A CA 1
ATOM 820 C C . GLU A 1 100 ? -8.882 0.208 9.734 1.00 93.25 100 GLU A C 1
ATOM 822 O O . GLU A 1 100 ? -9.129 1.340 9.318 1.00 93.25 100 GLU A O 1
ATOM 827 N N . PHE A 1 101 ? -7.879 -0.503 9.216 1.00 95.88 101 PHE A N 1
ATOM 828 C CA . PHE A 1 101 ? -7.055 0.019 8.137 1.00 95.88 101 PHE A CA 1
ATOM 829 C C . PHE A 1 101 ? -6.627 -1.045 7.136 1.00 95.88 101 PHE A C 1
ATOM 831 O O . PHE A 1 101 ? -6.298 -2.183 7.475 1.00 95.88 101 PHE A O 1
ATOM 838 N N . LEU A 1 102 ? -6.547 -0.590 5.894 1.00 97.56 102 LEU A N 1
ATOM 839 C CA . LEU A 1 102 ? -5.852 -1.230 4.796 1.00 97.56 102 LEU A CA 1
ATOM 840 C C . LEU A 1 102 ? -4.831 -0.219 4.284 1.00 97.56 102 LEU A C 1
ATOM 842 O O . LEU A 1 102 ? -5.199 0.888 3.914 1.00 97.56 102 LEU A O 1
ATOM 846 N N . ILE A 1 103 ? -3.551 -0.561 4.264 1.00 98.31 103 ILE A N 1
ATOM 847 C CA . ILE A 1 103 ? -2.519 0.301 3.685 1.00 98.31 103 ILE A CA 1
ATOM 848 C C . ILE A 1 103 ? -1.908 -0.434 2.512 1.00 98.31 103 ILE A C 1
ATOM 850 O O . ILE A 1 103 ? -1.412 -1.541 2.698 1.00 98.31 103 ILE A O 1
ATOM 854 N N . THR A 1 104 ? -1.935 0.187 1.337 1.00 97.81 104 THR A N 1
ATOM 855 C CA . THR A 1 104 ? -1.272 -0.304 0.129 1.00 97.81 104 THR A CA 1
ATOM 856 C C . THR A 1 104 ? -0.114 0.608 -0.226 1.00 97.81 104 THR A C 1
ATOM 858 O O . THR A 1 104 ? -0.282 1.826 -0.299 1.00 97.81 104 THR A O 1
ATOM 861 N N . ILE A 1 105 ? 1.058 0.027 -0.456 1.00 96.38 105 ILE A N 1
ATOM 862 C CA . ILE A 1 105 ? 2.259 0.742 -0.888 1.00 96.38 105 ILE A CA 1
ATOM 863 C C . ILE A 1 105 ? 2.724 0.112 -2.196 1.00 96.38 105 ILE A C 1
ATOM 865 O O . ILE A 1 105 ? 2.812 -1.108 -2.294 1.00 96.38 105 ILE A O 1
ATOM 869 N N . SER A 1 106 ? 2.979 0.926 -3.218 1.00 93.56 106 SER A N 1
ATOM 870 C CA . SER A 1 106 ? 3.477 0.437 -4.509 1.00 93.56 106 SER A CA 1
ATOM 871 C C . SER A 1 106 ? 4.401 1.447 -5.185 1.00 93.56 106 SER A C 1
ATOM 873 O O . SER A 1 106 ? 4.380 2.641 -4.876 1.00 93.56 106 SER A O 1
ATOM 875 N N . ASN A 1 107 ? 5.163 0.995 -6.181 1.00 87.94 107 ASN A N 1
ATOM 876 C CA . ASN A 1 107 ? 6.022 1.857 -7.003 1.00 87.94 107 ASN A CA 1
ATOM 877 C C . ASN A 1 107 ? 5.266 2.543 -8.157 1.00 87.94 107 ASN A C 1
ATOM 879 O O . ASN A 1 107 ? 5.859 2.943 -9.155 1.00 87.94 107 ASN A O 1
ATOM 883 N N . ASN A 1 108 ? 3.938 2.674 -8.041 1.00 82.50 108 ASN A N 1
ATOM 884 C CA . ASN A 1 108 ? 3.067 3.300 -9.040 1.00 82.50 108 ASN A CA 1
ATOM 885 C C . ASN A 1 108 ? 3.116 2.661 -10.447 1.00 82.50 108 ASN A C 1
ATOM 887 O O . ASN A 1 108 ? 2.669 3.267 -11.417 1.00 82.50 108 ASN A O 1
ATOM 891 N N . ASN A 1 109 ? 3.628 1.435 -10.563 1.00 82.00 109 ASN A N 1
ATOM 892 C CA . ASN A 1 109 ? 3.711 0.660 -11.806 1.00 82.00 109 ASN A CA 1
ATOM 893 C C . ASN A 1 109 ? 2.520 -0.304 -11.992 1.00 82.00 109 ASN A C 1
ATOM 895 O O . ASN A 1 109 ? 2.521 -1.156 -12.880 1.00 82.00 109 ASN A O 1
ATOM 899 N N . LEU A 1 110 ? 1.490 -0.165 -11.152 1.00 89.12 110 LEU A N 1
ATOM 900 C CA . LEU A 1 110 ? 0.272 -0.972 -11.162 1.00 89.12 110 LEU A CA 1
ATOM 901 C C .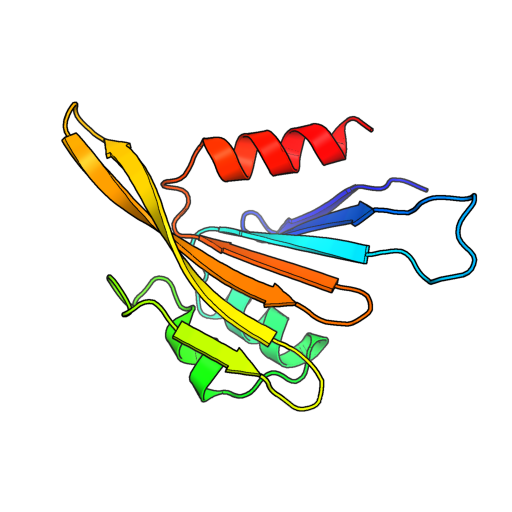 LEU A 1 110 ? -0.962 -0.080 -11.374 1.00 89.12 110 LEU A C 1
ATOM 903 O O . LEU A 1 110 ? -1.633 0.293 -10.405 1.00 89.12 110 LEU A O 1
ATOM 907 N N . PRO A 1 111 ? -1.315 0.243 -12.635 1.00 89.06 111 PRO A N 1
ATOM 908 C CA . PRO A 1 111 ? -2.495 1.050 -12.949 1.00 89.06 111 PRO A CA 1
ATOM 909 C C . PRO A 1 111 ? -3.789 0.478 -12.360 1.00 89.06 111 PRO A C 1
ATOM 911 O O . PRO A 1 111 ? -4.657 1.233 -11.931 1.00 89.06 111 PRO A O 1
ATOM 914 N N . SER A 1 112 ? -3.906 -0.851 -12.283 1.00 91.81 112 SER A N 1
ATOM 915 C CA . SER A 1 112 ? -5.070 -1.540 -11.718 1.00 91.81 112 SER A CA 1
ATOM 916 C C . SER A 1 112 ? -5.323 -1.179 -10.252 1.00 91.81 112 SER A C 1
ATOM 918 O O . SER A 1 112 ? -6.474 -0.959 -9.882 1.00 91.81 112 SER A O 1
ATOM 920 N N . LEU A 1 113 ? -4.271 -1.054 -9.432 1.00 94.25 113 LEU A N 1
ATOM 921 C CA . LEU A 1 113 ? -4.398 -0.638 -8.031 1.00 94.25 113 LEU A CA 1
ATOM 922 C C . LEU A 1 113 ? -4.892 0.810 -7.936 1.00 94.25 113 LEU A C 1
ATOM 924 O O . LEU A 1 113 ? -5.845 1.092 -7.213 1.00 94.25 113 LEU A O 1
ATOM 928 N N . ASN A 1 114 ? -4.289 1.714 -8.712 1.00 91.44 114 ASN A N 1
ATOM 929 C CA . ASN A 1 114 ? -4.683 3.123 -8.740 1.00 91.44 114 ASN A CA 1
ATOM 930 C C . ASN A 1 114 ? -6.129 3.300 -9.213 1.00 91.44 114 ASN A C 1
ATOM 932 O O . ASN A 1 114 ? -6.889 4.078 -8.638 1.00 91.44 114 ASN A O 1
ATOM 936 N N . ASN A 1 115 ? -6.527 2.562 -10.249 1.00 93.06 115 ASN A N 1
ATOM 937 C CA . ASN A 1 115 ? -7.895 2.568 -10.751 1.00 93.06 115 ASN A CA 1
ATOM 938 C C . ASN A 1 115 ? -8.870 2.048 -9.694 1.00 93.06 115 ASN A C 1
ATOM 940 O O . ASN A 1 115 ? -9.907 2.671 -9.482 1.00 93.06 115 ASN A O 1
ATOM 944 N N . PHE A 1 116 ? -8.520 0.963 -8.998 1.00 93.94 116 PHE A N 1
ATOM 945 C CA . PHE A 1 116 ? -9.351 0.411 -7.933 1.00 93.94 116 PHE A CA 1
ATOM 946 C C . PHE A 1 116 ? -9.518 1.394 -6.768 1.00 93.94 116 PHE A C 1
ATOM 948 O O . PHE A 1 116 ? -10.640 1.648 -6.335 1.00 93.94 116 PHE A O 1
ATOM 955 N N . PHE A 1 117 ? -8.436 2.043 -6.337 1.00 94.44 117 PHE A N 1
ATOM 956 C CA . PHE A 1 117 ? -8.501 3.088 -5.317 1.00 94.44 117 PHE A CA 1
ATOM 957 C C . PHE A 1 117 ? -9.368 4.280 -5.758 1.00 94.44 117 PHE A C 1
ATOM 959 O O . PHE A 1 117 ? -10.181 4.793 -4.992 1.00 94.44 117 PHE A O 1
ATOM 966 N N . ASN A 1 118 ? -9.248 4.704 -7.020 1.00 92.88 118 ASN A N 1
ATOM 967 C CA . ASN A 1 118 ? -10.043 5.798 -7.581 1.00 92.88 118 ASN A CA 1
ATOM 968 C C . ASN A 1 118 ? -11.536 5.467 -7.727 1.00 92.88 118 ASN A C 1
ATOM 970 O O . ASN A 1 118 ? -12.342 6.398 -7.721 1.00 92.88 118 ASN A O 1
ATOM 974 N N . LEU A 1 119 ? -11.921 4.191 -7.861 1.00 91.50 119 LEU A N 1
ATOM 975 C CA . LEU A 1 119 ? -13.332 3.791 -7.809 1.00 91.50 119 LEU A CA 1
ATOM 976 C C . LEU A 1 119 ? -13.916 4.111 -6.430 1.00 91.50 119 LEU A C 1
ATOM 978 O O . LEU A 1 119 ? -14.917 4.813 -6.353 1.00 91.50 119 LEU A O 1
ATOM 982 N N . GLY A 1 120 ? -13.210 3.751 -5.356 1.00 87.56 120 GLY A N 1
ATOM 983 C CA . GLY A 1 120 ? -13.639 4.057 -3.989 1.00 87.56 120 GLY A CA 1
ATOM 984 C C . GLY A 1 120 ? -13.636 5.550 -3.621 1.00 87.56 120 GLY A C 1
ATOM 985 O O . GLY A 1 120 ? -14.204 5.922 -2.605 1.00 87.56 120 GLY A O 1
ATOM 986 N N . LYS A 1 121 ? -13.026 6.433 -4.431 1.00 85.62 121 LYS A N 1
ATOM 987 C CA . LYS A 1 121 ? -13.165 7.898 -4.267 1.00 85.62 121 LYS A CA 1
ATOM 988 C C . LYS A 1 121 ? -14.504 8.437 -4.776 1.00 85.62 121 LYS A C 1
ATOM 990 O O . LYS A 1 121 ? -14.852 9.570 -4.444 1.00 85.62 121 LYS A O 1
ATOM 995 N N . LYS A 1 122 ? -15.153 7.712 -5.691 1.00 71.06 122 LYS A N 1
ATOM 996 C CA . LYS A 1 122 ? -16.381 8.143 -6.375 1.00 71.06 122 LYS A CA 1
ATOM 997 C C . LYS A 1 122 ? -17.646 7.678 -5.656 1.00 71.06 122 LYS A C 1
ATOM 999 O O . LYS A 1 122 ? -18.685 8.298 -5.873 1.00 71.06 122 LYS A O 1
ATOM 1004 N N . ASP A 1 123 ? -17.522 6.631 -4.847 1.00 56.84 123 ASP A N 1
ATOM 1005 C CA . ASP A 1 123 ? -18.561 6.105 -3.958 1.00 56.84 123 ASP A CA 1
ATOM 1006 C C . ASP A 1 123 ? -18.650 6.920 -2.650 1.00 56.84 123 ASP A C 1
ATOM 1008 O O . ASP A 1 123 ? -19.790 7.126 -2.173 1.00 56.84 123 ASP A O 1
#